Protein AF-A0A845SGM4-F1 (afdb_monomer_lite)

pLDDT: mean 79.15, std 15.14, range [44.59, 95.0]

Radius of gyration: 12.77 Å; chains: 1; bounding box: 28×31×27 Å

Structure (mmCIF, N/CA/C/O backbone):
data_AF-A0A845SGM4-F1
#
_entry.id   AF-A0A845SGM4-F1
#
loop_
_atom_site.group_PDB
_atom_site.id
_atom_site.type_symbol
_atom_site.label_atom_id
_atom_site.label_alt_id
_atom_site.label_comp_id
_atom_site.label_asym_id
_atom_site.label_entity_id
_atom_site.label_seq_id
_atom_site.pdbx_PDB_ins_code
_atom_site.Cartn_x
_atom_site.Cartn_y
_atom_site.Cartn_z
_atom_site.occupancy
_atom_site.B_iso_or_equiv
_atom_site.auth_seq_id
_atom_site.auth_comp_id
_atom_site.auth_asym_id
_atom_site.auth_atom_id
_atom_site.pdbx_PDB_model_num
ATOM 1 N N . MET A 1 1 ? 0.520 -5.835 -3.825 1.00 56.16 1 MET A N 1
ATOM 2 C CA . MET A 1 1 ? 1.450 -5.594 -4.955 1.00 56.16 1 MET A CA 1
ATOM 3 C C . MET A 1 1 ? 2.258 -6.854 -5.306 1.00 56.16 1 MET A C 1
ATOM 5 O O . MET A 1 1 ? 3.375 -6.759 -5.796 1.00 56.16 1 MET A O 1
ATOM 9 N N . HIS A 1 2 ? 1.694 -8.054 -5.118 1.00 52.28 2 HIS A N 1
ATOM 10 C CA . HIS A 1 2 ? 2.427 -9.304 -5.356 1.00 52.28 2 HIS A CA 1
ATOM 11 C C . HIS A 1 2 ? 2.512 -9.709 -6.832 1.00 52.28 2 HIS A C 1
ATOM 13 O O . HIS A 1 2 ? 3.550 -10.222 -7.232 1.00 52.28 2 HIS A O 1
ATOM 19 N N . TYR A 1 3 ? 1.526 -9.347 -7.672 1.00 49.09 3 TYR A N 1
ATOM 20 C CA . TYR A 1 3 ? 1.627 -9.450 -9.144 1.00 49.09 3 TYR A CA 1
ATOM 21 C C . TYR A 1 3 ? 2.883 -8.782 -9.720 1.00 49.09 3 TYR A C 1
ATOM 23 O O . TYR A 1 3 ? 3.251 -9.013 -10.861 1.00 49.09 3 TYR A O 1
ATOM 31 N N . SER A 1 4 ? 3.520 -7.913 -8.948 1.00 45.56 4 SER A N 1
ATOM 32 C CA . SER A 1 4 ? 4.570 -7.027 -9.407 1.00 45.56 4 SER A CA 1
ATOM 33 C C . SER A 1 4 ? 5.859 -7.157 -8.580 1.00 45.56 4 SER A C 1
ATOM 35 O O . SER A 1 4 ? 6.762 -6.333 -8.685 1.00 45.56 4 SER A O 1
ATOM 37 N N . SER A 1 5 ? 5.923 -8.186 -7.733 1.00 46.16 5 SER A N 1
ATOM 38 C CA . SER A 1 5 ? 7.156 -8.676 -7.120 1.00 46.16 5 SER A CA 1
ATOM 39 C C . SER A 1 5 ? 8.034 -9.337 -8.195 1.00 46.16 5 SER A C 1
ATOM 41 O O . SER A 1 5 ? 7.508 -9.810 -9.210 1.00 46.16 5 SER A O 1
ATOM 43 N N . SER A 1 6 ? 9.351 -9.418 -7.967 1.00 47.53 6 SER A N 1
ATOM 44 C CA . SER A 1 6 ? 10.293 -10.177 -8.813 1.00 47.53 6 SER A CA 1
ATOM 45 C C . SER A 1 6 ? 9.898 -11.650 -8.995 1.00 47.53 6 SER A C 1
ATOM 47 O O . SER A 1 6 ? 10.407 -12.335 -9.874 1.00 47.53 6 SER A O 1
ATOM 49 N N . ALA A 1 7 ? 8.945 -12.122 -8.189 1.00 49.75 7 ALA A N 1
ATOM 50 C CA . ALA A 1 7 ? 8.353 -13.446 -8.259 1.00 49.75 7 ALA A CA 1
ATOM 51 C C . ALA A 1 7 ? 7.306 -13.651 -9.378 1.00 49.75 7 ALA A C 1
ATOM 53 O O . ALA A 1 7 ? 6.950 -14.800 -9.621 1.00 49.75 7 ALA A O 1
ATOM 54 N N . VAL A 1 8 ? 6.764 -12.599 -10.025 1.00 49.81 8 VAL A N 1
ATOM 55 C CA . VAL A 1 8 ? 5.625 -12.763 -10.966 1.00 49.81 8 VAL A CA 1
ATOM 56 C C . VAL A 1 8 ? 5.813 -12.080 -12.333 1.00 49.81 8 VAL A C 1
ATOM 58 O O . VAL A 1 8 ? 5.658 -12.757 -13.343 1.00 49.81 8 VAL A O 1
ATOM 61 N N . PHE A 1 9 ? 6.150 -10.781 -12.418 1.00 44.59 9 PHE A N 1
ATOM 62 C CA . PHE A 1 9 ? 6.224 -10.065 -13.719 1.00 44.59 9 PHE A CA 1
ATOM 63 C C . PHE A 1 9 ? 7.351 -9.017 -13.867 1.00 44.59 9 PHE A C 1
ATOM 65 O O . PHE A 1 9 ? 7.395 -8.324 -14.884 1.00 44.59 9 PHE A O 1
ATOM 72 N N . GLY A 1 10 ? 8.254 -8.853 -12.894 1.00 46.88 10 GLY A N 1
ATOM 73 C CA . GLY A 1 10 ? 9.345 -7.865 -12.967 1.00 46.88 10 GLY A CA 1
ATOM 74 C C . GLY A 1 10 ? 10.724 -8.490 -12.775 1.00 46.88 10 GLY A C 1
ATOM 75 O O . GLY A 1 10 ? 10.860 -9.457 -12.035 1.00 46.88 10 GLY A O 1
ATOM 76 N N . THR A 1 11 ? 11.757 -7.919 -13.394 1.00 52.50 11 THR A N 1
ATOM 77 C CA . THR A 1 11 ? 13.129 -8.053 -12.875 1.00 52.50 11 THR A CA 1
ATOM 78 C C . THR A 1 11 ? 13.314 -7.057 -11.726 1.00 52.50 11 THR A C 1
ATOM 80 O O . THR A 1 11 ? 12.551 -6.093 -11.627 1.00 52.50 11 THR A O 1
ATOM 83 N N . GLU A 1 12 ? 14.292 -7.277 -10.839 1.00 49.84 12 GLU A N 1
ATOM 84 C CA . GLU A 1 12 ? 14.531 -6.435 -9.646 1.00 49.84 12 GLU A CA 1
ATOM 85 C C . GLU A 1 12 ? 14.593 -4.926 -9.964 1.00 49.84 12 GLU A C 1
ATOM 87 O O . GLU A 1 12 ? 14.145 -4.107 -9.156 1.00 49.84 12 GLU A O 1
ATOM 92 N N . ASP A 1 13 ? 15.025 -4.579 -11.183 1.00 50.72 13 ASP A N 1
ATOM 93 C CA . ASP A 1 13 ? 15.261 -3.204 -11.625 1.00 50.72 13 ASP A CA 1
ATOM 94 C C . ASP A 1 13 ? 14.250 -2.649 -12.638 1.00 50.72 13 ASP A C 1
ATOM 96 O O . ASP A 1 13 ? 14.165 -1.430 -12.802 1.00 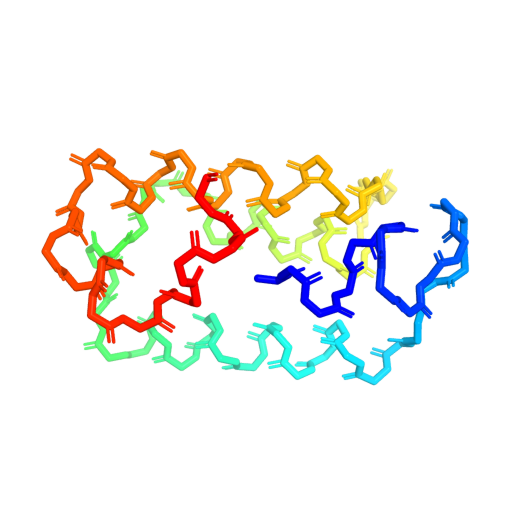50.72 13 ASP A O 1
ATOM 100 N N . ASN A 1 14 ? 13.454 -3.490 -13.311 1.00 51.31 14 ASN A N 1
ATOM 101 C CA . ASN A 1 14 ? 12.565 -3.037 -14.385 1.00 51.31 14 ASN A CA 1
ATOM 102 C C . ASN A 1 14 ? 11.122 -3.468 -14.140 1.00 51.31 14 ASN A C 1
ATOM 104 O O . ASN A 1 14 ? 10.649 -4.542 -14.507 1.00 51.31 14 ASN A O 1
ATOM 108 N N . PHE A 1 15 ? 10.414 -2.562 -13.482 1.00 61.84 15 PHE A N 1
ATOM 109 C CA . PHE A 1 15 ? 9.013 -2.692 -13.147 1.00 61.84 15 PHE A CA 1
ATOM 110 C C . PHE A 1 15 ? 8.164 -1.934 -14.177 1.00 61.84 15 PHE A C 1
ATOM 112 O O . PHE A 1 15 ? 8.442 -0.754 -14.413 1.00 61.84 15 PHE A O 1
ATOM 119 N N . PRO A 1 16 ? 7.084 -2.516 -14.729 1.00 70.94 16 PRO A N 1
ATOM 120 C CA . PRO A 1 16 ? 6.216 -1.804 -15.660 1.00 70.94 16 PRO A CA 1
ATOM 121 C C . PRO A 1 16 ? 5.621 -0.551 -15.012 1.00 70.94 16 PRO A C 1
ATOM 123 O O . PRO A 1 16 ? 4.823 -0.634 -14.077 1.00 70.94 16 PRO A O 1
ATOM 126 N N . ILE A 1 17 ? 5.988 0.625 -15.518 1.00 75.19 17 ILE A N 1
ATOM 127 C CA . ILE A 1 17 ? 5.590 1.921 -14.950 1.00 75.19 17 ILE A CA 1
ATOM 128 C C . ILE A 1 17 ? 4.064 2.048 -14.762 1.00 75.19 17 ILE A C 1
ATOM 130 O O . ILE A 1 17 ? 3.594 2.621 -13.781 1.00 75.19 17 ILE A O 1
ATOM 134 N N . MET A 1 18 ? 3.282 1.412 -15.639 1.00 80.50 18 MET A N 1
ATOM 135 C CA . MET A 1 18 ? 1.820 1.380 -15.561 1.00 80.50 18 MET A CA 1
ATOM 136 C C . MET A 1 18 ? 1.296 0.696 -14.294 1.00 80.50 18 MET A C 1
ATOM 138 O O . MET A 1 18 ? 0.359 1.195 -13.676 1.00 80.50 18 MET A O 1
ATOM 142 N N . LEU A 1 19 ? 1.920 -0.397 -13.847 1.00 80.81 19 LEU A N 1
ATOM 143 C CA . LEU A 1 19 ? 1.512 -1.082 -12.617 1.00 80.81 19 LEU A CA 1
ATOM 144 C C . LEU A 1 19 ? 1.795 -0.223 -11.370 1.00 80.81 19 LEU A C 1
ATOM 146 O O . LEU A 1 19 ? 1.086 -0.334 -10.371 1.00 80.81 19 LEU A O 1
ATOM 150 N N . ARG A 1 20 ? 2.790 0.676 -11.434 1.00 82.81 20 ARG A N 1
ATOM 151 C CA . ARG A 1 20 ? 3.165 1.583 -10.336 1.00 82.81 20 ARG A CA 1
ATOM 152 C C . ARG A 1 20 ? 2.113 2.665 -10.224 1.00 82.81 20 ARG A C 1
ATOM 154 O O . ARG A 1 20 ? 1.606 2.909 -9.136 1.00 82.81 20 ARG A O 1
ATOM 161 N N . TYR A 1 21 ? 1.737 3.255 -11.355 1.00 87.00 21 TYR A N 1
ATOM 162 C CA . TYR A 1 21 ? 0.646 4.221 -11.400 1.00 87.00 21 TYR A CA 1
ATOM 163 C C . TYR A 1 21 ? -0.685 3.610 -10.976 1.00 87.00 21 TYR A C 1
ATOM 165 O O . TYR A 1 21 ? -1.406 4.233 -10.201 1.00 87.00 21 TYR A O 1
ATOM 173 N N . TYR A 1 22 ? -0.984 2.382 -11.401 1.00 88.50 22 TYR A N 1
ATOM 174 C CA . TYR A 1 22 ? -2.194 1.686 -10.975 1.00 88.50 22 TYR A CA 1
ATOM 175 C C . TYR A 1 22 ? -2.222 1.467 -9.456 1.00 88.50 22 TYR A C 1
ATOM 177 O O . TYR A 1 22 ? -3.187 1.832 -8.787 1.00 88.50 22 TYR A O 1
ATOM 185 N N . ALA A 1 23 ? -1.137 0.942 -8.882 1.00 88.06 23 ALA A N 1
ATOM 186 C CA . ALA A 1 23 ? -1.065 0.712 -7.444 1.00 88.06 23 ALA A CA 1
ATOM 187 C C . ALA A 1 23 ? -1.081 2.024 -6.637 1.00 88.06 23 ALA A C 1
ATOM 189 O O . ALA A 1 23 ? -1.707 2.093 -5.578 1.00 88.06 23 ALA A O 1
ATOM 190 N N . TRP A 1 24 ? -0.457 3.085 -7.158 1.00 91.38 24 TRP A N 1
ATOM 191 C CA . TRP A 1 24 ? -0.559 4.424 -6.583 1.00 91.38 24 TRP A CA 1
ATOM 192 C C . TRP A 1 24 ? -1.997 4.954 -6.620 1.00 91.38 24 TRP A C 1
ATOM 194 O O . TRP A 1 24 ? -2.464 5.475 -5.611 1.00 91.38 24 TRP A O 1
ATOM 204 N N . ALA A 1 25 ? -2.722 4.784 -7.728 1.00 93.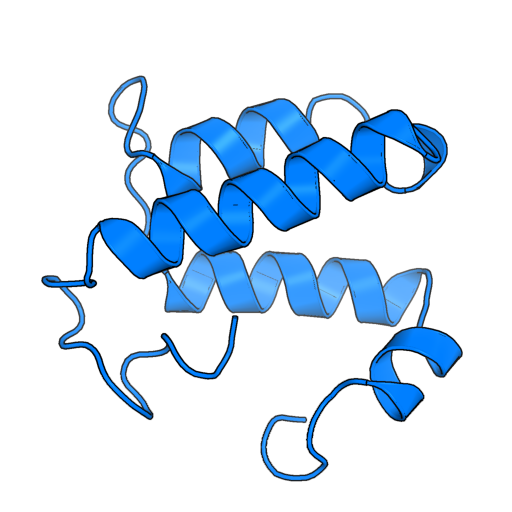44 25 ALA A N 1
ATOM 205 C CA . ALA A 1 25 ? -4.107 5.233 -7.852 1.00 93.44 25 ALA A CA 1
ATOM 206 C C . ALA A 1 25 ? -5.030 4.528 -6.843 1.00 93.44 25 ALA A C 1
ATOM 208 O O . ALA A 1 25 ? -5.847 5.186 -6.197 1.00 93.44 25 ALA A O 1
ATOM 209 N N . LEU A 1 26 ? -4.854 3.216 -6.637 1.00 92.44 26 LEU A N 1
ATOM 210 C CA . LEU A 1 26 ? -5.576 2.470 -5.599 1.00 92.44 26 LEU A CA 1
ATOM 211 C C . LEU A 1 26 ? -5.278 3.015 -4.195 1.00 92.44 26 LEU A C 1
ATOM 213 O O . LEU A 1 26 ? -6.196 3.258 -3.414 1.00 92.44 26 LEU A O 1
ATOM 217 N N . MET A 1 27 ? -4.004 3.267 -3.890 1.00 93.38 27 MET A N 1
ATOM 218 C CA . MET A 1 27 ? -3.584 3.835 -2.606 1.00 93.38 27 MET A CA 1
ATOM 219 C C . MET A 1 27 ? -4.129 5.260 -2.397 1.00 93.38 27 MET A C 1
ATOM 221 O O . MET A 1 27 ? -4.593 5.595 -1.307 1.00 93.38 27 MET A O 1
ATOM 225 N N . ALA A 1 28 ? -4.107 6.098 -3.436 1.00 94.50 28 ALA A N 1
ATOM 226 C CA . ALA A 1 28 ? -4.666 7.448 -3.413 1.00 94.50 28 ALA A CA 1
ATOM 227 C C . ALA A 1 28 ? -6.178 7.419 -3.177 1.00 94.50 28 ALA A C 1
ATOM 229 O O . ALA A 1 28 ? -6.690 8.203 -2.375 1.00 94.50 28 ALA A O 1
ATOM 230 N N . LYS A 1 29 ? -6.886 6.473 -3.807 1.00 94.75 29 LYS A N 1
ATOM 231 C CA . LYS A 1 29 ? -8.318 6.293 -3.581 1.00 94.75 29 LYS A CA 1
ATOM 232 C C . LYS A 1 29 ? -8.620 5.815 -2.163 1.00 94.75 29 LYS A C 1
ATOM 234 O O . LYS A 1 29 ? -9.546 6.342 -1.555 1.00 94.75 29 LYS A O 1
ATOM 239 N N . ALA A 1 30 ? -7.824 4.894 -1.616 1.00 92.50 30 ALA A N 1
ATOM 240 C CA . ALA A 1 30 ? -7.956 4.453 -0.228 1.00 92.50 30 ALA A CA 1
ATOM 241 C C . ALA A 1 30 ? -7.813 5.630 0.750 1.00 92.50 30 ALA A C 1
ATOM 243 O O . ALA A 1 30 ? -8.674 5.813 1.601 1.00 92.50 30 ALA A O 1
ATOM 244 N N . LYS A 1 31 ? -6.807 6.496 0.555 1.00 92.88 31 LYS A N 1
ATOM 245 C CA . LYS A 1 31 ? -6.630 7.707 1.375 1.00 92.88 31 LYS A CA 1
ATOM 246 C C . LYS A 1 31 ? -7.796 8.689 1.250 1.00 92.88 31 LYS A C 1
ATOM 248 O O . LYS A 1 31 ? -8.119 9.370 2.216 1.00 92.88 31 LYS A O 1
ATOM 253 N N . GLN A 1 32 ? -8.388 8.803 0.059 1.00 94.88 32 GLN A N 1
ATOM 254 C CA . GLN A 1 32 ? -9.553 9.660 -0.163 1.00 94.88 32 GLN A CA 1
ATOM 255 C C . GLN A 1 32 ? -10.799 9.135 0.564 1.00 94.88 32 GLN A C 1
ATOM 257 O O . GLN A 1 32 ? -11.606 9.938 1.019 1.00 94.88 32 GLN A O 1
ATOM 262 N N . LEU A 1 33 ? -10.974 7.811 0.625 1.00 95.00 33 LEU A N 1
ATOM 263 C CA . LEU A 1 33 ? -12.102 7.179 1.314 1.00 95.00 33 LEU A CA 1
ATOM 264 C C . LEU A 1 33 ? -11.949 7.267 2.831 1.00 95.00 33 LEU A C 1
ATOM 266 O O . LEU A 1 33 ? -12.896 7.639 3.514 1.00 95.00 33 LEU A O 1
ATOM 270 N N . ASP A 1 34 ? -10.760 6.948 3.335 1.00 92.56 34 ASP A N 1
ATOM 271 C CA . ASP A 1 34 ? -10.440 7.053 4.750 1.00 92.56 34 ASP A CA 1
ATOM 272 C C . ASP A 1 34 ? -8.943 7.336 4.942 1.00 92.56 34 ASP A C 1
ATOM 274 O O . ASP A 1 34 ? -8.066 6.533 4.608 1.00 92.56 34 ASP A O 1
ATOM 278 N N . SER A 1 35 ? -8.636 8.504 5.506 1.00 90.69 35 SER A N 1
ATOM 279 C CA . SER A 1 35 ? -7.259 8.890 5.799 1.00 90.69 35 SER A CA 1
ATOM 280 C C . SER A 1 35 ? -6.648 8.118 6.971 1.00 90.69 35 SER A C 1
ATOM 282 O O . SER A 1 35 ? -5.423 8.031 7.031 1.00 90.69 35 SER A O 1
ATOM 284 N N . ALA A 1 36 ? -7.460 7.547 7.870 1.00 91.75 36 ALA A N 1
ATOM 285 C CA . ALA A 1 36 ? -7.001 6.790 9.039 1.00 91.75 36 ALA A CA 1
ATOM 286 C C . ALA A 1 36 ? -6.363 5.438 8.670 1.00 91.75 36 ALA A C 1
ATOM 288 O O . ALA A 1 36 ? -5.702 4.811 9.497 1.00 91.75 36 ALA A O 1
ATOM 289 N N . VAL A 1 37 ? -6.500 5.013 7.409 1.00 90.88 37 VAL A N 1
ATOM 290 C CA . VAL A 1 37 ? -5.829 3.823 6.863 1.00 90.88 37 VAL A CA 1
ATOM 291 C C . VAL A 1 37 ? -4.299 3.950 6.915 1.00 90.88 37 VAL A C 1
ATOM 293 O O . VAL A 1 37 ? -3.587 2.943 7.003 1.00 90.88 37 VAL A O 1
ATOM 296 N N . PHE A 1 38 ? -3.783 5.180 6.886 1.00 92.19 38 PHE A N 1
ATOM 297 C CA . PHE A 1 38 ? -2.354 5.476 6.872 1.00 92.19 38 PHE A CA 1
ATOM 298 C C . PHE A 1 38 ? -1.910 6.151 8.169 1.00 92.19 38 PHE A C 1
ATOM 300 O O . PHE A 1 38 ? -2.612 6.999 8.715 1.00 92.19 38 PHE A O 1
ATOM 307 N N . ASP A 1 39 ? -0.691 5.841 8.609 1.00 90.25 39 ASP A N 1
ATOM 308 C CA . ASP A 1 39 ? -0.013 6.637 9.634 1.00 90.25 39 ASP A CA 1
ATOM 309 C C . ASP A 1 39 ? 0.433 8.002 9.093 1.00 90.25 39 ASP A C 1
ATOM 311 O O . ASP A 1 39 ? 0.481 8.234 7.875 1.00 90.25 39 ASP A O 1
ATOM 315 N N . SER A 1 40 ? 0.821 8.899 10.009 1.00 88.88 40 SER A N 1
ATOM 316 C CA . SER A 1 40 ? 1.411 10.194 9.651 1.00 88.88 40 SER A CA 1
ATOM 317 C C . SER A 1 40 ? 2.537 10.011 8.635 1.00 88.88 40 SER A C 1
ATOM 319 O O . SER A 1 40 ? 3.418 9.169 8.801 1.00 88.88 40 SER A O 1
ATOM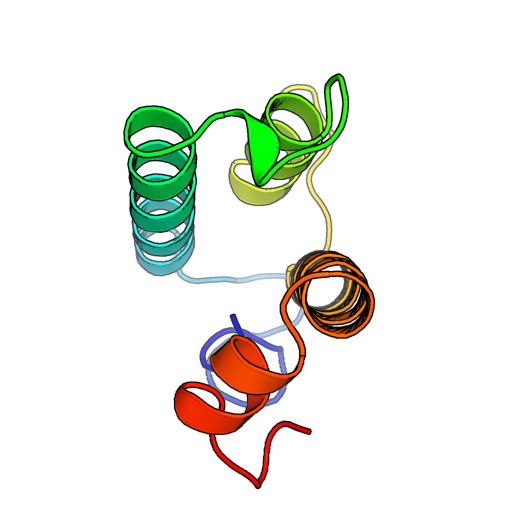 321 N N . ASP A 1 41 ? 2.480 10.788 7.554 1.00 88.44 41 ASP A N 1
ATOM 322 C CA . ASP A 1 41 ? 3.449 10.808 6.449 1.00 88.44 41 ASP A CA 1
ATOM 323 C C . ASP A 1 41 ? 3.629 9.502 5.659 1.00 88.44 41 ASP A C 1
ATOM 325 O O . ASP A 1 41 ? 4.323 9.497 4.634 1.00 88.44 41 ASP A O 1
ATOM 329 N N . GLN A 1 42 ? 2.969 8.409 6.047 1.00 92.12 42 GLN A N 1
ATOM 330 C CA . GLN A 1 42 ? 3.144 7.094 5.433 1.00 92.12 42 GLN A CA 1
ATOM 331 C C . GLN A 1 42 ? 2.704 7.092 3.968 1.00 92.12 42 GLN A C 1
ATOM 333 O O . GLN A 1 42 ? 3.447 6.640 3.098 1.00 92.12 42 GLN A O 1
ATOM 338 N N . PHE A 1 43 ? 1.552 7.699 3.669 1.00 92.56 43 PHE A N 1
ATOM 339 C CA . PHE A 1 43 ? 1.073 7.860 2.294 1.00 92.56 43 PHE A CA 1
ATOM 340 C C . PHE A 1 43 ? 2.087 8.591 1.401 1.00 92.56 43 PHE A C 1
ATOM 342 O O . PHE A 1 43 ? 2.365 8.178 0.272 1.00 92.56 43 PHE A O 1
ATOM 349 N N . THR A 1 44 ? 2.656 9.686 1.908 1.00 92.25 44 THR A N 1
ATOM 350 C CA . THR A 1 44 ? 3.644 10.489 1.180 1.00 92.25 44 THR A CA 1
ATOM 351 C C . THR A 1 44 ? 4.940 9.701 0.999 1.00 92.25 44 THR A C 1
ATOM 353 O O . THR A 1 44 ? 5.544 9.732 -0.074 1.00 92.25 44 THR A O 1
ATOM 356 N N . ASN A 1 45 ? 5.365 8.955 2.022 1.00 90.94 45 ASN A N 1
ATOM 357 C CA . ASN A 1 45 ? 6.539 8.092 1.967 1.00 90.94 45 ASN A CA 1
ATOM 358 C C . ASN A 1 45 ? 6.391 7.016 0.883 1.00 90.94 45 ASN A C 1
ATOM 360 O O . ASN A 1 45 ? 7.240 6.922 -0.004 1.00 90.94 45 ASN A O 1
ATOM 364 N N . TRP A 1 46 ? 5.286 6.272 0.907 1.00 91.94 46 TRP A N 1
ATOM 365 C CA . TRP A 1 46 ? 5.005 5.216 -0.060 1.00 91.94 46 TRP A CA 1
ATOM 366 C C . TRP A 1 46 ? 4.825 5.756 -1.473 1.00 91.94 46 TRP A C 1
ATOM 368 O O . TRP A 1 46 ? 5.380 5.175 -2.398 1.00 91.94 46 TRP A O 1
ATOM 378 N N . THR A 1 47 ? 4.168 6.908 -1.643 1.00 91.12 47 THR A N 1
ATOM 379 C CA . THR A 1 47 ? 4.062 7.584 -2.948 1.00 91.12 47 THR A CA 1
ATOM 380 C C . THR A 1 47 ? 5.440 7.884 -3.536 1.00 91.12 47 THR A C 1
ATOM 382 O O . THR A 1 47 ? 5.700 7.561 -4.694 1.00 91.12 47 THR A O 1
ATOM 385 N N . ASN A 1 48 ? 6.351 8.452 -2.736 1.00 90.06 48 ASN A N 1
ATOM 386 C CA . ASN A 1 48 ? 7.700 8.762 -3.210 1.00 90.06 48 ASN A CA 1
ATOM 387 C C . ASN A 1 48 ? 8.479 7.495 -3.596 1.00 90.06 48 ASN A C 1
ATOM 389 O O . ASN A 1 48 ? 9.195 7.510 -4.593 1.00 90.06 48 ASN A O 1
ATOM 393 N N . ARG A 1 49 ? 8.312 6.395 -2.848 1.00 87.56 49 ARG A N 1
ATOM 394 C CA . ARG A 1 49 ? 8.966 5.110 -3.149 1.00 87.56 49 ARG A CA 1
ATOM 395 C C . ARG A 1 49 ? 8.412 4.448 -4.412 1.00 87.56 49 ARG A C 1
ATOM 397 O O . ARG A 1 49 ? 9.194 4.007 -5.248 1.00 87.56 49 ARG A O 1
ATOM 404 N N . LEU A 1 50 ? 7.085 4.436 -4.568 1.00 85.75 50 LEU A N 1
ATOM 405 C CA . LEU A 1 50 ? 6.366 3.910 -5.738 1.00 85.75 50 LEU A CA 1
ATOM 406 C C . LEU A 1 50 ? 6.788 4.610 -7.030 1.00 85.75 50 LEU A C 1
ATOM 408 O O . LEU A 1 50 ? 7.098 3.965 -8.030 1.00 85.75 50 LEU A O 1
ATOM 412 N N . LEU A 1 51 ? 6.784 5.942 -6.999 1.00 85.94 51 LEU A N 1
ATOM 413 C CA . LEU A 1 51 ? 6.985 6.778 -8.179 1.00 85.94 51 LEU A CA 1
ATOM 414 C C . LEU A 1 51 ? 8.452 7.189 -8.379 1.00 85.94 51 LEU A C 1
ATOM 416 O O . LEU A 1 51 ? 8.755 7.923 -9.312 1.00 85.94 51 LEU A O 1
ATOM 420 N N . GLY A 1 52 ? 9.366 6.738 -7.511 1.00 82.75 52 GLY A N 1
ATOM 421 C CA . GLY A 1 52 ? 10.789 7.088 -7.582 1.00 82.75 52 GLY A CA 1
ATOM 422 C C . GLY A 1 52 ? 11.078 8.578 -7.363 1.00 82.75 52 GLY A C 1
ATOM 423 O O . GLY A 1 52 ? 12.117 9.080 -7.784 1.00 82.75 52 GLY A O 1
ATOM 424 N N . LEU A 1 53 ? 10.170 9.303 -6.709 1.00 81.62 53 LEU A N 1
ATOM 425 C CA . LEU A 1 53 ? 10.301 10.741 -6.487 1.00 81.62 53 LEU A CA 1
ATOM 426 C C . LEU A 1 53 ? 11.330 11.033 -5.391 1.00 81.62 53 LEU A C 1
ATOM 428 O O . LEU A 1 53 ? 11.517 10.252 -4.454 1.00 81.62 53 LEU A O 1
ATOM 432 N N . LYS A 1 54 ? 11.976 12.201 -5.480 1.00 78.94 54 LYS A N 1
ATOM 433 C CA . LYS A 1 54 ? 12.973 12.678 -4.501 1.00 78.94 54 LYS A CA 1
ATOM 434 C C . LYS A 1 54 ? 14.146 11.704 -4.285 1.00 78.94 54 LYS A C 1
ATOM 436 O O . LYS A 1 54 ? 14.660 11.610 -3.174 1.00 78.94 54 LYS A O 1
ATOM 441 N N . GLY A 1 55 ? 14.520 10.934 -5.310 1.00 73.12 55 GLY A N 1
ATOM 442 C CA . GLY A 1 55 ? 15.593 9.937 -5.219 1.00 73.12 55 GLY A CA 1
ATOM 443 C C . GLY A 1 55 ? 15.279 8.750 -4.300 1.00 73.12 55 GLY A C 1
ATOM 444 O O . GLY A 1 55 ? 16.183 8.006 -3.943 1.00 73.12 55 GLY A O 1
ATOM 445 N N . LYS A 1 56 ? 14.013 8.556 -3.898 1.00 71.81 56 LYS A N 1
ATOM 446 C CA . LYS A 1 56 ? 13.594 7.488 -2.972 1.00 71.81 56 LYS A CA 1
ATOM 447 C C . LYS A 1 56 ? 13.133 6.213 -3.674 1.00 71.81 56 LYS A C 1
ATOM 449 O O . LYS A 1 56 ? 12.359 5.448 -3.095 1.00 71.81 56 LYS A O 1
ATOM 454 N N . PHE A 1 57 ? 13.574 5.981 -4.909 1.00 69.12 57 PHE A N 1
ATOM 455 C CA . PHE A 1 57 ? 13.229 4.754 -5.611 1.00 69.12 57 PHE A CA 1
ATOM 456 C C . PHE A 1 57 ? 13.637 3.540 -4.763 1.00 69.12 57 PHE A C 1
ATOM 458 O O . PHE A 1 57 ? 14.763 3.449 -4.286 1.00 69.12 57 PHE A O 1
ATOM 465 N N . THR A 1 58 ? 12.681 2.658 -4.489 1.00 69.56 58 THR A N 1
ATOM 466 C CA . THR A 1 58 ? 12.897 1.442 -3.700 1.00 69.56 58 THR A CA 1
ATOM 467 C C . THR A 1 58 ? 12.428 0.259 -4.533 1.00 69.56 58 THR A C 1
ATOM 469 O O . THR A 1 58 ? 11.409 0.369 -5.220 1.00 69.56 58 THR A O 1
ATOM 472 N N . CYS A 1 59 ? 13.137 -0.870 -4.441 1.00 71.50 59 CYS A N 1
ATOM 473 C CA . CYS A 1 59 ? 12.669 -2.138 -4.993 1.00 71.50 59 CYS A CA 1
ATOM 474 C C . CYS A 1 59 ? 11.208 -2.381 -4.581 1.00 71.50 59 CYS A C 1
ATOM 476 O O . CYS A 1 59 ? 10.841 -2.246 -3.408 1.00 71.50 59 CYS A O 1
ATOM 478 N N . VAL A 1 60 ? 10.356 -2.710 -5.555 1.00 72.00 60 VAL A N 1
ATOM 479 C CA . VAL A 1 60 ? 8.910 -2.827 -5.315 1.00 72.00 60 VAL A CA 1
ATOM 480 C C . VAL A 1 60 ? 8.584 -4.007 -4.399 1.00 72.00 60 VAL A C 1
ATOM 482 O O . VAL A 1 60 ? 7.598 -3.940 -3.670 1.00 72.00 60 VAL A O 1
ATOM 485 N N . ALA A 1 61 ? 9.443 -5.029 -4.346 1.00 72.69 61 ALA A N 1
ATOM 486 C CA . ALA A 1 6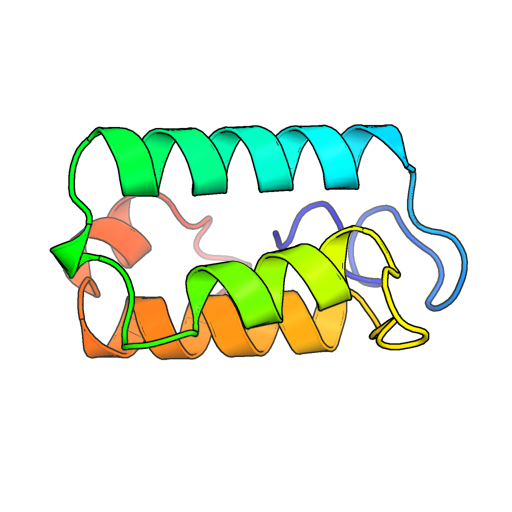1 ? 9.321 -6.114 -3.375 1.00 72.69 61 ALA A CA 1
ATOM 487 C C . ALA A 1 61 ? 9.381 -5.587 -1.931 1.00 72.69 61 ALA A C 1
ATOM 489 O O . ALA A 1 61 ? 8.485 -5.871 -1.140 1.00 72.69 61 ALA A O 1
ATOM 490 N N . MET A 1 62 ? 10.358 -4.726 -1.623 1.00 81.19 62 MET A N 1
ATOM 491 C CA . MET A 1 62 ? 10.498 -4.112 -0.298 1.00 81.19 62 MET A CA 1
ATOM 492 C C . MET A 1 62 ? 9.275 -3.251 0.052 1.00 81.19 62 MET A C 1
ATOM 494 O O . MET A 1 62 ? 8.750 -3.322 1.160 1.00 81.19 62 MET A O 1
ATOM 498 N N . LEU A 1 63 ? 8.772 -2.454 -0.899 1.00 83.75 63 LEU A N 1
ATOM 499 C CA . LEU A 1 63 ? 7.574 -1.644 -0.662 1.00 83.75 63 LEU A CA 1
ATOM 500 C C . LEU A 1 63 ? 6.316 -2.509 -0.477 1.00 83.75 63 LEU A C 1
ATOM 502 O O . LEU A 1 63 ? 5.502 -2.221 0.398 1.00 83.75 63 LEU A O 1
ATOM 506 N N . SER A 1 64 ? 6.172 -3.582 -1.259 1.00 83.06 64 SER A N 1
ATOM 507 C CA . SER A 1 64 ? 5.073 -4.542 -1.119 1.00 83.06 64 SER A CA 1
ATOM 508 C C . SER A 1 64 ? 5.098 -5.219 0.248 1.00 83.06 64 SER A C 1
ATOM 510 O O . SER A 1 64 ? 4.045 -5.341 0.874 1.00 83.06 64 SER A O 1
ATOM 512 N N . GLN A 1 65 ? 6.280 -5.606 0.736 1.00 85.12 65 GLN A N 1
ATOM 513 C CA . GLN A 1 65 ? 6.450 -6.164 2.074 1.00 85.12 65 GLN A CA 1
ATOM 514 C C . GLN A 1 65 ? 6.005 -5.161 3.147 1.00 85.12 65 GLN A C 1
ATOM 516 O O . GLN A 1 65 ? 5.139 -5.484 3.954 1.00 85.12 65 GLN A O 1
ATOM 521 N N . MET A 1 66 ? 6.489 -3.913 3.097 1.00 88.44 66 MET A N 1
ATOM 522 C CA . MET A 1 66 ? 6.096 -2.870 4.058 1.00 88.44 66 MET A CA 1
ATOM 523 C C . MET A 1 66 ? 4.577 -2.636 4.098 1.00 88.44 66 MET A C 1
ATOM 525 O O . MET A 1 66 ? 3.994 -2.478 5.170 1.00 88.44 66 MET A O 1
ATOM 529 N N . MET A 1 67 ? 3.922 -2.597 2.933 1.00 89.31 67 MET A N 1
ATOM 530 C CA . MET A 1 67 ? 2.468 -2.410 2.848 1.00 89.31 67 MET A CA 1
ATOM 531 C C . MET A 1 67 ? 1.697 -3.624 3.374 1.00 89.31 67 MET A C 1
ATOM 533 O O . MET A 1 67 ? 0.642 -3.463 3.991 1.00 89.31 67 MET A O 1
ATOM 537 N 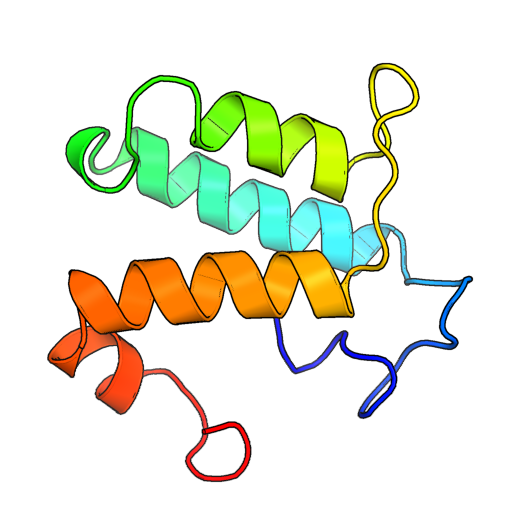N . THR A 1 68 ? 2.221 -4.827 3.143 1.00 87.62 68 THR A N 1
ATOM 538 C CA . THR A 1 68 ? 1.628 -6.082 3.617 1.00 87.62 68 THR A CA 1
ATOM 539 C C . THR A 1 68 ? 1.739 -6.195 5.132 1.00 87.62 68 THR A C 1
ATOM 541 O O . THR A 1 68 ? 0.732 -6.431 5.791 1.00 87.62 68 THR A O 1
ATOM 544 N N . GLU A 1 69 ? 2.908 -5.904 5.705 1.00 90.12 69 GLU A N 1
ATOM 545 C CA . GLU A 1 69 ? 3.116 -5.868 7.157 1.00 90.12 69 GLU A CA 1
ATOM 546 C C . GLU A 1 69 ? 2.212 -4.837 7.846 1.00 90.12 69 GLU A C 1
ATOM 548 O O . GLU A 1 69 ? 1.620 -5.119 8.888 1.00 90.12 69 GLU A O 1
ATOM 553 N N . HIS A 1 70 ? 2.068 -3.645 7.256 1.00 91.12 70 HIS A N 1
ATOM 554 C CA . HIS A 1 70 ? 1.139 -2.622 7.750 1.00 91.12 70 HIS A CA 1
ATOM 555 C C . HIS A 1 70 ? -0.308 -3.113 7.742 1.00 91.12 70 HIS A C 1
ATOM 557 O O . HIS A 1 70 ? -1.027 -2.982 8.733 1.00 91.12 70 HIS A O 1
ATOM 563 N N . SER A 1 71 ? -0.724 -3.713 6.627 1.00 88.00 71 SER A N 1
ATOM 564 C CA . SER A 1 71 ? -2.085 -4.217 6.456 1.00 88.00 71 SER A CA 1
ATOM 565 C C . SER A 1 71 ? -2.368 -5.399 7.381 1.00 88.00 71 SER A C 1
ATOM 567 O O . SER A 1 71 ? -3.447 -5.467 7.954 1.00 88.00 71 SER A O 1
ATOM 569 N N . GLY A 1 72 ? -1.394 -6.283 7.607 1.00 87.44 72 GLY A N 1
ATOM 570 C CA . GLY A 1 72 ? -1.523 -7.413 8.527 1.00 87.44 72 GLY A CA 1
ATOM 571 C C . GLY A 1 72 ? -1.690 -6.978 9.983 1.00 87.44 72 GLY A C 1
ATOM 572 O O . GLY A 1 72 ? -2.411 -7.623 10.732 1.00 87.44 72 GLY A O 1
ATOM 573 N N . LYS A 1 73 ? -1.097 -5.845 10.380 1.00 90.00 73 LYS A N 1
ATOM 574 C CA . LYS A 1 73 ? -1.236 -5.300 11.741 1.00 90.00 73 LYS A CA 1
ATOM 575 C C . LYS A 1 73 ? -2.577 -4.610 12.004 1.00 90.00 73 LYS A C 1
ATOM 577 O O . LYS A 1 73 ? -2.983 -4.527 13.158 1.00 90.00 73 LYS A O 1
ATOM 582 N N . ARG A 1 74 ? -3.233 -4.066 10.972 1.00 89.06 74 ARG A N 1
ATOM 583 C CA . ARG A 1 74 ? -4.429 -3.209 11.126 1.00 89.06 74 ARG A CA 1
ATOM 584 C C . ARG A 1 74 ? -5.707 -3.761 10.511 1.00 89.06 74 ARG A C 1
ATOM 586 O O . ARG A 1 74 ? -6.790 -3.468 10.998 1.00 89.06 74 ARG A O 1
ATOM 593 N N . PHE A 1 75 ? -5.581 -4.524 9.435 1.00 88.88 75 PHE A N 1
ATOM 594 C CA . PHE A 1 75 ? -6.678 -4.928 8.559 1.00 88.88 75 PHE A CA 1
ATOM 595 C C . PHE A 1 75 ? -6.571 -6.416 8.210 1.00 88.88 75 PHE A C 1
ATOM 597 O O . PHE A 1 75 ? -6.822 -6.804 7.072 1.00 88.88 75 PHE A O 1
ATOM 604 N N . GLN A 1 76 ? -6.165 -7.248 9.173 1.00 87.38 76 GLN A N 1
ATOM 605 C CA . GLN A 1 76 ? -5.842 -8.662 8.955 1.00 87.38 76 GLN A CA 1
ATOM 606 C C . GLN A 1 76 ? -6.976 -9.437 8.265 1.00 87.38 76 GLN A C 1
ATOM 608 O O . GLN A 1 76 ? -6.722 -10.173 7.315 1.00 87.38 76 GLN A O 1
ATOM 613 N N . GLU A 1 77 ? -8.222 -9.238 8.699 1.00 87.81 77 GLU A N 1
ATOM 614 C CA . GLU A 1 77 ? -9.394 -9.904 8.113 1.00 87.81 77 GLU A CA 1
ATOM 615 C C . GLU A 1 77 ? -9.637 -9.475 6.661 1.00 87.81 77 GLU A C 1
ATOM 617 O O . GLU A 1 77 ? -9.864 -10.310 5.787 1.00 87.81 77 GLU A O 1
ATOM 622 N N . VAL A 1 78 ? -9.522 -8.173 6.379 1.00 87.62 78 VAL A N 1
ATOM 623 C CA . VAL A 1 78 ? -9.656 -7.634 5.018 1.00 87.62 78 VAL A CA 1
ATOM 624 C C . VAL A 1 78 ? -8.539 -8.173 4.130 1.00 87.62 78 VAL A C 1
ATOM 626 O O . VAL A 1 78 ? -8.801 -8.597 3.007 1.00 87.62 78 VAL A O 1
ATOM 629 N N . LEU A 1 79 ? -7.304 -8.198 4.639 1.00 85.06 79 LEU A N 1
ATOM 630 C CA . LEU A 1 79 ? -6.139 -8.697 3.920 1.00 85.06 79 LEU A CA 1
ATOM 631 C C . LEU A 1 79 ? -6.307 -10.173 3.546 1.00 85.06 79 LEU A C 1
ATOM 633 O O . LEU A 1 79 ? -6.090 -10.525 2.390 1.00 85.06 79 LEU A O 1
ATOM 637 N N . ALA A 1 80 ? -6.765 -11.005 4.484 1.00 84.25 80 ALA A N 1
ATOM 638 C CA . ALA A 1 80 ? -7.043 -12.420 4.245 1.00 84.25 80 ALA A CA 1
ATOM 639 C C . ALA A 1 80 ? -8.157 -12.643 3.205 1.00 84.25 80 ALA A C 1
ATOM 641 O O . ALA A 1 80 ? -8.130 -13.636 2.484 1.00 84.25 80 ALA A O 1
ATOM 642 N N . GLY A 1 81 ? -9.118 -11.718 3.101 1.00 85.88 81 GLY A N 1
ATOM 643 C CA . GLY A 1 81 ? -10.209 -11.793 2.126 1.00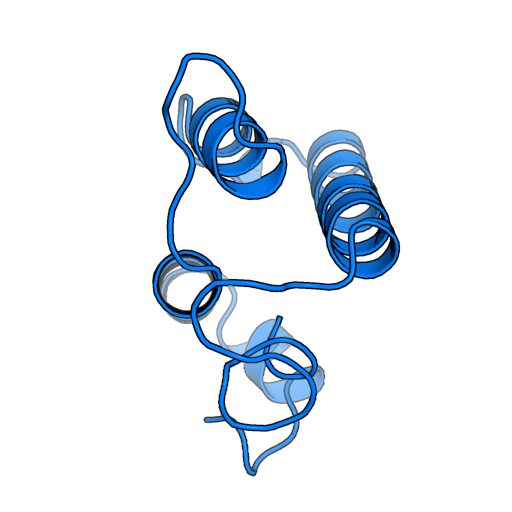 85.88 81 GLY A CA 1
ATOM 644 C C . GLY A 1 81 ? -9.831 -11.381 0.698 1.00 85.88 81 GLY A C 1
ATOM 645 O O . GLY A 1 81 ? -10.499 -11.797 -0.247 1.00 85.88 81 GLY A O 1
ATOM 646 N N . ILE A 1 82 ? -8.784 -10.568 0.520 1.00 84.75 82 ILE A N 1
ATOM 647 C CA . ILE A 1 82 ? -8.397 -10.018 -0.796 1.00 84.75 82 ILE A CA 1
ATOM 648 C C . ILE A 1 82 ? -7.059 -10.544 -1.318 1.00 84.75 82 ILE A C 1
ATOM 650 O O . ILE A 1 82 ? -6.784 -10.439 -2.515 1.00 84.75 82 ILE A O 1
ATOM 654 N N . MET A 1 83 ? -6.194 -11.051 -0.437 1.00 80.69 83 MET A N 1
ATOM 655 C CA . MET A 1 83 ? -4.877 -11.546 -0.813 1.00 80.69 83 MET A CA 1
ATOM 656 C C . MET A 1 83 ? -4.977 -13.010 -1.256 1.00 80.69 83 MET A C 1
ATOM 658 O O . MET A 1 83 ? -5.494 -13.841 -0.510 1.00 80.69 83 MET A O 1
ATOM 662 N N . PRO A 1 84 ? -4.470 -13.361 -2.451 1.00 78.44 84 PRO A N 1
ATOM 663 C CA . PRO A 1 84 ? -4.347 -14.751 -2.860 1.00 78.44 84 PRO A CA 1
ATOM 664 C C . PRO A 1 84 ? -3.591 -15.578 -1.804 1.00 78.44 84 PRO A C 1
ATOM 666 O O . PRO A 1 84 ? -2.510 -15.159 -1.391 1.00 78.44 84 PRO A O 1
ATOM 669 N N . PRO A 1 85 ? -4.087 -16.768 -1.412 1.00 72.44 85 PRO A N 1
ATOM 670 C CA . PRO A 1 85 ? -3.471 -17.583 -0.360 1.00 72.44 85 PRO A CA 1
ATOM 671 C C . PRO A 1 85 ? -2.004 -17.954 -0.616 1.00 72.44 85 PRO A C 1
ATOM 673 O O . PRO A 1 85 ? -1.249 -18.159 0.323 1.00 72.44 85 PRO A O 1
ATOM 676 N N . ALA A 1 86 ? -1.593 -18.021 -1.886 1.00 73.75 86 ALA A N 1
ATOM 677 C CA . ALA A 1 86 ? -0.222 -18.332 -2.291 1.00 73.75 86 ALA A CA 1
ATOM 678 C C . ALA A 1 86 ? 0.773 -17.168 -2.100 1.00 73.75 86 ALA A C 1
ATOM 680 O O . ALA A 1 86 ? 1.954 -17.324 -2.401 1.00 73.75 86 ALA A O 1
ATOM 681 N N . TRP A 1 87 ? 0.297 -15.989 -1.694 1.00 65.94 87 TRP A N 1
ATOM 682 C CA . TRP A 1 87 ? 1.098 -14.769 -1.526 1.00 65.94 87 TRP A CA 1
ATOM 683 C C . TRP A 1 87 ? 1.241 -14.331 -0.073 1.00 65.94 87 TRP A C 1
ATOM 685 O O . TRP A 1 87 ? 1.761 -13.245 0.178 1.00 65.94 87 TRP A O 1
ATOM 695 N N . ASN A 1 88 ? 0.755 -15.167 0.840 1.00 55.84 88 ASN A N 1
ATOM 696 C CA . ASN A 1 88 ? 0.885 -14.992 2.276 1.00 55.84 88 ASN A CA 1
ATOM 697 C C . ASN A 1 88 ? 2.204 -15.591 2.777 1.00 55.84 88 ASN A C 1
ATOM 699 O O . ASN A 1 88 ? 2.615 -16.637 2.222 1.00 55.84 88 ASN A O 1
#

Foldseek 3Di:
DVCFACVHDDDQPDTDLVVLVVVLVVLVVVCVVPVVLDDVCRNVLLNCCSNCHPVNPDRVNVSVVVNLVSCCVPPVVVCVVPPDPVRD

Organism: NCBI:txid2691583

Sequence (88 aa):
MHYSSSAVFGTEDNFPIMLRYYAWALMAKAKQLDSAVFDSDQFTNWTNRLLGLKGKFTCVAMLSQMMTEHSGKRFQEVLAGIMPPAWN

Secondary structure (DSSP, 8-state):
-GGGSTTTT-BTTB--HHHHHHHHHHHHHHHHH-GGGS-TTHHHHHHHHHHTGGG----HHHHHHHHHHHHHHH-HHHHHHHS-GGG-

InterPro domains:
  IPR025725 E3 ubiquitin-protein ligase SopA-like, catalytic domain [PF13979] (2-88)
  IPR038270 SopA-like, catalytic domain superfamily [G3DSA:1.10.4140.10] (1-88)